Protein AF-A0A931UXB0-F1 (afdb_monomer)

Mean predicted aligned error: 5.61 Å

Foldseek 3Di:
DVLVVQCVQWDDDPLAIFGFPDDPPDDDQDDPQQPGQDPRGGPNSLLQSLQVCQAVVVVSSNRRSVVVCCVQQVWDDDPNDIHRPPPPPNVRVSNVCSNPRYNVPDD

pLDDT: mean 85.5, std 11.47, range [45.44, 97.12]

Structure (mmCIF, N/CA/C/O backbone):
data_AF-A0A931UXB0-F1
#
_entry.id   AF-A0A931UXB0-F1
#
loop_
_atom_site.group_PDB
_atom_site.id
_atom_site.type_symbol
_atom_site.label_atom_id
_atom_site.label_alt_id
_atom_site.label_comp_id
_atom_site.label_asym_id
_atom_site.label_entity_id
_atom_site.label_seq_id
_atom_site.pdbx_PDB_ins_code
_atom_site.Cartn_x
_atom_site.Cartn_y
_atom_site.Cartn_z
_atom_site.occupancy
_atom_site.B_iso_or_equiv
_atom_site.auth_seq_id
_atom_site.auth_comp_id
_atom_site.auth_asym_id
_atom_site.auth_atom_id
_atom_site.pdbx_PDB_model_num
ATOM 1 N N . MET A 1 1 ? 12.113 15.486 -4.735 1.00 69.88 1 MET A N 1
ATOM 2 C CA . MET A 1 1 ? 12.149 15.024 -3.323 1.00 69.88 1 MET A CA 1
ATOM 3 C C . MET A 1 1 ? 12.317 13.503 -3.288 1.00 69.88 1 MET A C 1
ATOM 5 O O . MET A 1 1 ? 12.132 12.874 -4.321 1.00 69.88 1 MET A O 1
ATOM 9 N N . LEU A 1 2 ? 12.665 12.893 -2.143 1.00 78.50 2 LEU A N 1
ATOM 10 C CA . LEU A 1 2 ? 12.770 11.421 -2.010 1.00 78.50 2 LEU A CA 1
ATOM 11 C C . LEU A 1 2 ? 11.480 10.693 -2.436 1.00 78.50 2 LEU A C 1
ATOM 13 O O . LEU A 1 2 ? 11.533 9.633 -3.053 1.00 78.50 2 LEU A O 1
ATOM 17 N N . SER A 1 3 ? 10.326 11.305 -2.170 1.00 81.06 3 SER A N 1
ATOM 18 C CA . SER A 1 3 ? 9.002 10.835 -2.587 1.00 81.06 3 SER A CA 1
ATOM 19 C C . SER A 1 3 ? 8.846 10.713 -4.106 1.00 81.06 3 SER A C 1
ATOM 21 O O . SER A 1 3 ? 8.231 9.758 -4.571 1.00 81.06 3 SER A O 1
ATOM 23 N N . ASP A 1 4 ? 9.446 11.609 -4.892 1.00 85.00 4 ASP A N 1
ATOM 24 C CA . ASP A 1 4 ? 9.403 11.524 -6.358 1.00 85.00 4 ASP A CA 1
ATOM 25 C C . ASP A 1 4 ? 10.227 10.343 -6.878 1.00 85.00 4 ASP A C 1
ATOM 27 O O . ASP A 1 4 ? 9.795 9.648 -7.793 1.00 85.00 4 ASP A O 1
ATOM 31 N N . GLY A 1 5 ? 11.383 10.077 -6.259 1.00 84.88 5 GLY A N 1
ATOM 32 C CA . GLY A 1 5 ? 12.217 8.921 -6.596 1.00 84.88 5 GLY A CA 1
ATOM 33 C C . GLY A 1 5 ? 11.515 7.593 -6.306 1.00 84.88 5 GLY A C 1
ATOM 34 O O . GLY A 1 5 ? 11.547 6.685 -7.134 1.00 84.88 5 GLY A O 1
ATOM 35 N N . LEU A 1 6 ? 10.815 7.501 -5.170 1.00 86.06 6 LEU A N 1
ATOM 36 C CA . LEU A 1 6 ? 10.002 6.333 -4.824 1.00 86.06 6 LEU A CA 1
ATOM 37 C C . LEU A 1 6 ? 8.855 6.129 -5.826 1.00 86.06 6 LEU A C 1
ATOM 39 O O . LEU A 1 6 ? 8.676 5.034 -6.353 1.00 86.06 6 LEU A O 1
ATOM 43 N N . LEU A 1 7 ? 8.101 7.189 -6.130 1.00 88.31 7 LEU A N 1
ATOM 44 C CA . LEU A 1 7 ? 6.948 7.114 -7.033 1.00 88.31 7 LEU A CA 1
ATOM 45 C C . LEU A 1 7 ? 7.345 6.906 -8.503 1.00 88.31 7 LEU A C 1
ATOM 47 O O . LEU A 1 7 ? 6.560 6.351 -9.264 1.00 88.31 7 LEU A O 1
ATOM 51 N N . ALA A 1 8 ? 8.571 7.246 -8.907 1.00 88.81 8 ALA A N 1
ATOM 52 C CA . ALA A 1 8 ? 9.097 6.879 -10.225 1.00 88.81 8 ALA A CA 1
ATOM 53 C C . ALA A 1 8 ? 9.187 5.350 -10.433 1.00 88.81 8 ALA A C 1
ATOM 55 O O . ALA A 1 8 ? 9.195 4.869 -11.568 1.00 88.81 8 ALA A O 1
ATOM 56 N N . HIS A 1 9 ? 9.218 4.577 -9.343 1.00 89.69 9 HIS A N 1
ATOM 57 C CA . HIS A 1 9 ? 9.219 3.113 -9.367 1.00 89.69 9 HIS A CA 1
ATOM 58 C C . HIS A 1 9 ? 7.809 2.510 -9.280 1.00 89.69 9 HIS A C 1
ATOM 60 O O . HIS A 1 9 ? 7.665 1.289 -9.172 1.00 89.69 9 HIS A O 1
ATOM 66 N N . GLU A 1 10 ? 6.761 3.334 -9.360 1.00 92.25 10 GLU A N 1
ATOM 67 C CA . GLU A 1 10 ? 5.384 2.860 -9.429 1.00 92.25 10 GLU A CA 1
ATOM 68 C C . GLU A 1 10 ? 5.163 2.021 -10.700 1.00 92.25 10 GLU A C 1
ATOM 70 O O . GLU A 1 10 ? 5.566 2.374 -11.812 1.00 92.25 10 GLU A O 1
ATOM 75 N N . SER A 1 11 ? 4.517 0.872 -10.528 1.00 91.56 11 SER A N 1
ATOM 76 C CA . SER A 1 11 ? 3.973 0.044 -11.599 1.00 91.56 11 SER A CA 1
ATOM 77 C C . SER A 1 11 ? 2.456 0.049 -11.483 1.00 91.56 11 SER A C 1
ATOM 79 O O . SER A 1 11 ? 1.928 -0.198 -10.398 1.00 91.56 11 SER A O 1
ATOM 81 N N . THR A 1 12 ? 1.749 0.341 -12.575 1.00 91.94 12 THR A N 1
ATOM 82 C CA . THR A 1 12 ? 0.284 0.475 -12.572 1.00 91.94 12 THR A CA 1
ATOM 83 C C . THR A 1 12 ? -0.377 -0.605 -13.424 1.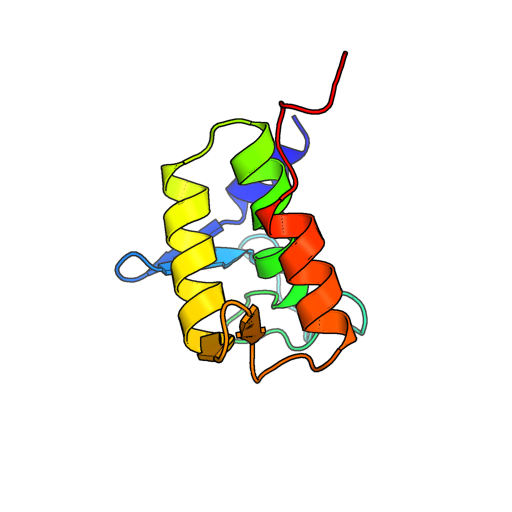00 91.94 12 THR A C 1
ATOM 85 O O . THR A 1 12 ? 0.131 -0.976 -14.480 1.00 91.94 12 THR A O 1
ATOM 88 N N . PHE A 1 13 ? -1.524 -1.111 -12.972 1.00 91.25 13 PHE A N 1
ATOM 89 C CA . PHE A 1 13 ? -2.324 -2.092 -13.704 1.00 91.25 13 PHE A CA 1
ATOM 90 C C . PHE A 1 13 ? -3.800 -1.990 -13.304 1.00 91.25 13 PHE A C 1
ATOM 92 O O . PHE A 1 13 ? -4.132 -2.145 -12.135 1.00 91.25 13 PHE A O 1
ATOM 99 N N . LEU A 1 14 ? -4.696 -1.716 -14.261 1.00 90.44 14 LEU A N 1
ATOM 100 C CA . LEU A 1 14 ? -6.158 -1.654 -14.052 1.00 90.44 14 LEU A CA 1
ATOM 101 C C . LEU A 1 14 ? -6.607 -0.815 -12.832 1.00 90.44 14 LEU A C 1
ATOM 103 O O . LEU A 1 14 ? -7.522 -1.184 -12.101 1.00 90.44 14 LEU A O 1
ATOM 107 N N . GLY A 1 15 ? -5.951 0.323 -12.591 1.00 90.69 15 GLY A N 1
ATOM 108 C CA . GLY A 1 15 ? -6.249 1.198 -11.450 1.00 90.69 15 GLY A CA 1
ATOM 109 C C . GLY A 1 15 ? -5.601 0.771 -10.127 1.00 90.69 15 GLY A C 1
ATOM 110 O O . GLY A 1 15 ? -5.711 1.496 -9.142 1.00 90.69 15 GLY A O 1
ATOM 111 N N . PHE A 1 16 ? -4.881 -0.340 -10.088 1.00 93.50 16 PHE A N 1
ATOM 112 C CA . PHE A 1 16 ? -4.013 -0.731 -8.982 1.00 93.50 16 PHE A CA 1
ATOM 113 C C . PHE A 1 16 ? -2.592 -0.245 -9.240 1.00 93.50 16 PHE A C 1
ATOM 115 O O . PHE A 1 16 ? -2.200 -0.029 -10.392 1.00 93.50 16 PHE A O 1
ATOM 122 N N . SER A 1 17 ? -1.813 -0.077 -8.177 1.00 94.31 17 SER A N 1
ATOM 123 C CA . SER A 1 17 ? -0.373 0.102 -8.317 1.00 94.31 17 SER A CA 1
ATOM 124 C C . SER A 1 17 ? 0.426 -0.467 -7.159 1.00 94.31 17 SER A C 1
ATOM 126 O O . SER A 1 17 ? -0.089 -0.685 -6.062 1.00 94.31 17 SER A O 1
ATOM 128 N N . ALA A 1 18 ? 1.689 -0.751 -7.437 1.00 92.31 18 ALA A N 1
ATOM 129 C CA . ALA A 1 18 ? 2.654 -1.242 -6.472 1.00 92.31 18 ALA A CA 1
ATOM 130 C C . ALA A 1 18 ? 4.042 -0.690 -6.809 1.00 92.31 18 ALA A C 1
ATOM 132 O O . ALA A 1 18 ? 4.299 -0.278 -7.943 1.00 92.31 18 ALA A O 1
ATOM 133 N N . ILE A 1 19 ? 4.929 -0.660 -5.821 1.00 92.44 19 ILE A N 1
ATOM 134 C CA . ILE A 1 19 ? 6.286 -0.135 -5.981 1.00 92.44 19 ILE A CA 1
ATOM 135 C C . ILE A 1 19 ? 7.222 -1.279 -6.35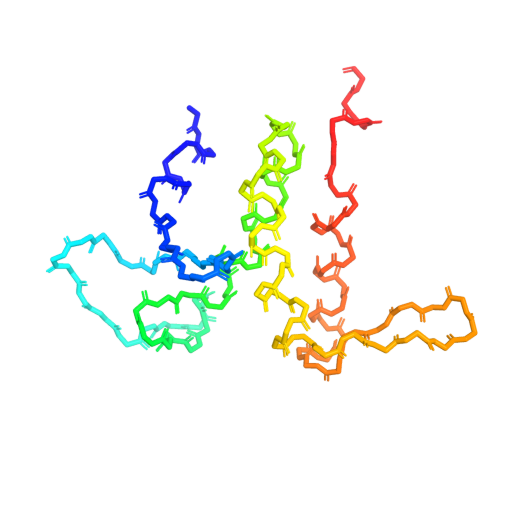6 1.00 92.44 19 ILE A C 1
ATOM 137 O O . ILE A 1 19 ? 7.247 -2.312 -5.681 1.00 92.44 19 ILE A O 1
ATOM 141 N N . ARG A 1 20 ? 7.980 -1.109 -7.444 1.00 87.81 20 ARG A N 1
ATOM 142 C CA . ARG A 1 20 ? 9.025 -2.064 -7.828 1.00 87.81 20 ARG A CA 1
ATOM 143 C C . ARG A 1 20 ? 10.139 -2.072 -6.786 1.00 87.81 20 ARG A C 1
ATOM 145 O O . ARG A 1 20 ? 10.558 -1.010 -6.341 1.00 87.81 20 ARG A O 1
ATOM 152 N N . GLU A 1 21 ? 10.631 -3.262 -6.447 1.00 82.44 21 GLU A N 1
ATOM 153 C CA . GLU A 1 21 ? 11.805 -3.397 -5.569 1.00 82.44 21 GLU A CA 1
ATOM 154 C C . GLU A 1 21 ? 13.072 -2.893 -6.271 1.00 82.44 21 GLU A C 1
ATOM 156 O O . GLU A 1 21 ? 13.886 -2.180 -5.696 1.00 82.44 21 GLU A O 1
ATOM 161 N N . TYR A 1 22 ? 13.205 -3.223 -7.557 1.00 81.50 22 TYR A N 1
ATOM 162 C CA . TYR A 1 22 ? 14.355 -2.852 -8.369 1.00 81.50 22 TYR A CA 1
ATOM 163 C C . TYR A 1 22 ? 13.941 -1.963 -9.540 1.00 81.50 22 TYR A C 1
ATOM 165 O O . TYR A 1 22 ? 12.827 -2.056 -10.071 1.00 81.50 22 TYR A O 1
ATOM 173 N N . ALA A 1 23 ? 14.869 -1.108 -9.967 1.00 79.19 23 ALA A N 1
ATOM 174 C CA . ALA A 1 23 ? 14.718 -0.324 -11.182 1.00 79.19 23 ALA A CA 1
ATOM 175 C C . ALA A 1 23 ? 14.497 -1.227 -12.407 1.00 79.19 23 ALA A C 1
ATOM 177 O O . ALA A 1 23 ? 14.842 -2.412 -12.418 1.00 79.19 23 ALA A O 1
ATOM 178 N N . GLU A 1 24 ? 13.934 -0.652 -13.467 1.00 76.12 24 GLU A N 1
ATOM 179 C CA . GLU A 1 24 ? 13.750 -1.378 -14.721 1.00 76.12 24 GLU A CA 1
ATOM 180 C C . GLU A 1 24 ? 15.094 -1.943 -15.224 1.00 76.12 24 GLU A C 1
ATOM 182 O O . GLU A 1 24 ? 16.150 -1.324 -15.080 1.00 76.12 24 GLU A O 1
ATOM 187 N N . GLY A 1 25 ? 15.070 -3.177 -15.732 1.00 78.25 25 GLY A N 1
ATOM 188 C CA . GLY A 1 25 ? 16.275 -3.911 -16.133 1.00 78.25 25 GLY A CA 1
ATOM 189 C C . GLY A 1 25 ? 17.012 -4.646 -15.003 1.00 78.25 25 GLY A C 1
ATOM 190 O O . GLY A 1 25 ? 17.890 -5.450 -15.301 1.00 78.25 25 GLY A O 1
ATOM 191 N N . HIS A 1 26 ? 16.631 -4.455 -13.736 1.00 78.75 26 HIS A N 1
ATOM 192 C CA . HIS A 1 26 ? 17.238 -5.133 -12.586 1.00 78.75 26 HIS A CA 1
ATOM 193 C C . HIS A 1 26 ? 16.261 -6.138 -11.954 1.00 78.75 26 HIS A C 1
ATOM 195 O O . HIS A 1 26 ? 15.046 -5.943 -11.967 1.00 78.75 26 HIS A O 1
ATOM 201 N N . ARG A 1 27 ? 16.781 -7.256 -11.429 1.00 74.81 27 ARG A N 1
ATOM 202 C CA . ARG A 1 27 ? 15.987 -8.326 -10.799 1.00 74.81 27 ARG A CA 1
ATOM 203 C C . ARG A 1 27 ? 16.678 -8.835 -9.535 1.00 74.81 27 ARG A C 1
ATOM 205 O O . ARG A 1 27 ? 17.900 -8.931 -9.506 1.00 74.81 27 ARG A O 1
ATOM 212 N N . GLY A 1 28 ? 15.885 -9.235 -8.547 1.00 74.75 28 GLY A N 1
ATOM 213 C CA . GLY A 1 28 ? 16.334 -9.871 -7.308 1.00 74.75 28 GLY A CA 1
ATOM 214 C C . GLY A 1 28 ? 15.164 -10.559 -6.602 1.00 74.75 28 GLY A C 1
ATOM 215 O O . GLY A 1 28 ? 14.006 -10.329 -6.955 1.00 74.75 28 GLY A O 1
ATOM 216 N N . ALA A 1 29 ? 15.464 -11.445 -5.652 1.00 65.88 29 ALA A N 1
ATOM 217 C CA . ALA A 1 29 ? 14.466 -12.297 -4.995 1.00 65.88 29 ALA A CA 1
ATOM 218 C C . ALA A 1 29 ? 13.702 -11.605 -3.845 1.00 65.88 29 ALA A C 1
ATOM 220 O O . ALA A 1 29 ? 12.748 -12.181 -3.320 1.00 65.88 29 ALA A O 1
ATOM 221 N N . GLY A 1 30 ? 14.087 -10.376 -3.488 1.00 66.00 30 GLY A N 1
ATOM 222 C CA . GLY A 1 30 ? 13.691 -9.737 -2.237 1.00 66.00 30 GLY A CA 1
ATOM 223 C C . GLY A 1 30 ? 14.522 -10.228 -1.054 1.00 66.00 30 GLY A C 1
ATOM 224 O O . GLY A 1 30 ? 15.121 -11.305 -1.100 1.00 66.00 30 GLY A O 1
ATOM 225 N N . ASP A 1 31 ? 14.556 -9.433 0.003 1.00 75.06 31 ASP A N 1
ATOM 226 C CA . ASP A 1 31 ? 15.152 -9.764 1.291 1.00 75.06 31 ASP A CA 1
ATOM 227 C C . ASP A 1 31 ? 14.138 -9.541 2.431 1.00 75.06 31 ASP A C 1
ATOM 229 O O . ASP A 1 31 ? 12.926 -9.433 2.212 1.00 75.06 31 ASP A O 1
ATOM 233 N N . VAL A 1 32 ? 14.617 -9.561 3.677 1.00 66.56 32 VAL A N 1
ATOM 234 C CA . VAL A 1 32 ? 13.770 -9.395 4.869 1.00 66.56 32 VAL A CA 1
ATOM 235 C C . VAL A 1 32 ? 13.044 -8.046 4.865 1.00 66.56 32 VAL A C 1
ATOM 237 O O . VAL A 1 32 ? 11.915 -7.976 5.354 1.00 66.56 32 VAL A O 1
ATOM 240 N N . ASP A 1 33 ? 13.647 -7.012 4.279 1.00 66.25 33 ASP A N 1
ATOM 241 C CA . ASP A 1 33 ? 13.148 -5.641 4.334 1.00 66.25 33 ASP A CA 1
ATOM 242 C C . ASP A 1 33 ? 12.120 -5.375 3.229 1.00 66.25 33 ASP A C 1
ATOM 244 O O . ASP A 1 33 ? 11.115 -4.699 3.466 1.00 66.25 33 ASP A O 1
ATOM 248 N N . SER A 1 34 ? 12.297 -5.970 2.044 1.00 63.88 34 SER A N 1
ATOM 249 C CA . SER A 1 34 ? 11.302 -5.901 0.963 1.00 63.88 34 SER A CA 1
ATOM 250 C C . SER A 1 34 ? 10.056 -6.753 1.240 1.00 63.88 34 SER A C 1
ATOM 252 O O . SER A 1 34 ? 8.960 -6.500 0.715 1.00 63.88 34 SER A O 1
ATOM 254 N N . GLY A 1 35 ? 10.226 -7.808 2.043 1.00 66.88 35 GLY A N 1
ATOM 255 C CA . GLY A 1 35 ? 9.303 -8.934 2.066 1.00 66.88 35 GLY A CA 1
ATOM 256 C C . GLY A 1 35 ? 9.310 -9.681 0.722 1.00 66.88 35 GLY A C 1
ATOM 257 O O . GLY A 1 35 ? 10.204 -9.476 -0.105 1.00 66.88 35 GLY A O 1
ATOM 258 N N . PRO A 1 36 ? 8.328 -10.561 0.466 1.00 67.56 36 PRO A N 1
ATOM 259 C CA . PRO A 1 36 ? 8.280 -11.312 -0.782 1.00 67.56 36 PRO A CA 1
ATOM 260 C C . PRO A 1 36 ? 8.135 -10.369 -1.983 1.00 67.56 36 PRO A C 1
ATOM 262 O O . PRO A 1 36 ? 7.173 -9.603 -2.066 1.00 67.56 36 PRO A O 1
ATOM 265 N N . VAL A 1 37 ? 9.062 -10.464 -2.939 1.00 72.69 37 VAL A N 1
ATOM 266 C CA . VAL A 1 37 ? 8.951 -9.773 -4.228 1.00 72.69 37 VAL A CA 1
ATOM 267 C C . VAL A 1 37 ? 8.040 -10.589 -5.138 1.00 72.69 37 VAL A C 1
ATOM 269 O O . VAL A 1 37 ? 8.403 -11.659 -5.626 1.00 72.69 37 VAL A O 1
ATOM 272 N N . VAL A 1 38 ? 6.833 -10.084 -5.375 1.00 69.50 38 VAL A N 1
ATOM 273 C CA . VAL A 1 38 ? 5.820 -10.745 -6.208 1.00 69.50 38 VAL A CA 1
ATOM 274 C C . VAL A 1 38 ? 5.688 -9.952 -7.496 1.00 69.50 38 VAL A C 1
ATOM 276 O O . VAL A 1 38 ? 5.422 -8.761 -7.455 1.00 69.50 38 VAL A O 1
ATOM 279 N N . LEU A 1 39 ? 5.904 -10.583 -8.656 1.00 68.25 39 LEU A N 1
ATOM 280 C CA . LEU A 1 39 ? 5.849 -9.907 -9.967 1.00 68.25 39 LEU A CA 1
ATOM 281 C C . LEU A 1 39 ? 6.768 -8.664 -10.070 1.00 68.25 39 LEU A C 1
ATOM 283 O O . LEU A 1 39 ? 6.462 -7.714 -10.786 1.00 68.25 39 LEU A O 1
ATOM 287 N N . GLY A 1 40 ? 7.897 -8.667 -9.351 1.00 69.00 40 GLY A N 1
ATOM 288 C CA . GLY A 1 40 ? 8.867 -7.564 -9.340 1.00 69.00 40 GLY A CA 1
ATOM 289 C C . GLY A 1 40 ? 8.489 -6.381 -8.443 1.00 69.00 40 GLY A C 1
ATOM 290 O O . GLY A 1 40 ? 9.231 -5.399 -8.405 1.00 69.00 40 GLY A O 1
ATOM 291 N N . VAL A 1 41 ? 7.371 -6.464 -7.713 1.00 78.12 41 VAL A N 1
ATOM 292 C CA . VAL A 1 41 ? 6.942 -5.438 -6.758 1.00 78.12 41 VAL A CA 1
ATOM 293 C C . VAL A 1 41 ? 7.154 -5.877 -5.314 1.00 78.12 41 VAL A C 1
ATOM 295 O O . VAL A 1 41 ? 7.017 -7.051 -4.970 1.00 78.12 41 VAL A O 1
ATOM 298 N N . SER A 1 42 ? 7.508 -4.904 -4.484 1.00 83.19 42 SER A N 1
ATOM 299 C CA . SER A 1 42 ? 7.837 -5.058 -3.071 1.00 83.19 42 SER A CA 1
ATOM 300 C C . SER A 1 42 ? 6.608 -4.798 -2.218 1.00 83.19 42 SER A C 1
ATOM 302 O O . SER A 1 42 ? 5.997 -3.727 -2.308 1.00 83.19 42 SER A O 1
ATOM 304 N N . VAL A 1 43 ? 6.221 -5.772 -1.392 1.00 81.50 43 VAL A N 1
ATOM 305 C CA . VAL A 1 43 ? 5.059 -5.631 -0.500 1.00 81.50 43 VAL A CA 1
ATOM 306 C C . VAL A 1 43 ? 5.314 -4.520 0.515 1.00 81.50 43 VAL A C 1
ATOM 308 O O . VAL A 1 43 ? 4.438 -3.677 0.729 1.00 81.50 43 VAL A O 1
ATOM 311 N N . ALA A 1 44 ? 6.520 -4.480 1.088 1.00 84.00 44 ALA A N 1
ATOM 312 C CA . ALA A 1 44 ? 6.908 -3.438 2.025 1.00 84.00 44 ALA A CA 1
ATOM 313 C C . ALA A 1 44 ? 6.927 -2.068 1.337 1.00 84.00 44 ALA A C 1
ATOM 315 O O . ALA A 1 44 ? 6.185 -1.179 1.758 1.00 84.00 44 ALA A O 1
ATOM 316 N N . ALA A 1 45 ? 7.677 -1.901 0.238 1.00 86.94 45 ALA A N 1
ATOM 317 C CA . ALA A 1 45 ? 7.779 -0.598 -0.427 1.00 86.94 45 ALA A CA 1
ATOM 318 C C . ALA A 1 45 ? 6.410 -0.077 -0.897 1.00 86.94 45 ALA A C 1
ATOM 320 O O . ALA A 1 45 ? 6.132 1.118 -0.796 1.00 86.94 45 ALA A O 1
ATOM 321 N N . THR A 1 46 ? 5.522 -0.974 -1.341 1.00 90.00 46 THR A N 1
ATOM 322 C CA . THR A 1 46 ? 4.146 -0.625 -1.718 1.00 90.00 46 THR A CA 1
ATOM 323 C C . THR A 1 46 ? 3.363 -0.048 -0.544 1.00 90.00 46 THR A C 1
ATOM 325 O O . THR A 1 46 ? 2.769 1.018 -0.682 1.00 90.00 46 THR A O 1
ATOM 328 N N . GLY A 1 47 ? 3.386 -0.698 0.623 1.00 91.88 47 GLY A N 1
ATOM 329 C CA . GLY A 1 47 ? 2.725 -0.168 1.817 1.00 91.88 47 GLY A CA 1
ATOM 330 C C . GLY A 1 47 ? 3.341 1.156 2.273 1.00 91.88 47 GLY A C 1
ATOM 331 O O . GLY A 1 47 ? 2.624 2.135 2.482 1.00 91.88 47 GLY A O 1
ATOM 332 N N . PHE A 1 48 ? 4.673 1.219 2.364 1.00 92.94 48 PHE A N 1
ATOM 333 C CA . PHE A 1 48 ? 5.396 2.408 2.821 1.00 92.94 48 PHE A CA 1
ATOM 334 C C . PHE A 1 48 ? 5.194 3.631 1.919 1.00 92.94 48 PHE A C 1
ATOM 336 O O . PHE A 1 48 ? 5.256 4.753 2.417 1.00 92.94 48 PHE A O 1
ATOM 343 N N . ALA A 1 49 ? 4.878 3.449 0.634 1.00 93.75 49 ALA A N 1
ATOM 344 C CA . ALA A 1 49 ? 4.589 4.550 -0.281 1.00 93.75 49 ALA A CA 1
ATOM 345 C C . ALA A 1 49 ? 3.279 5.303 0.022 1.00 93.75 49 ALA A C 1
ATOM 347 O O . ALA A 1 49 ? 3.134 6.450 -0.408 1.00 93.75 49 ALA A O 1
ATOM 348 N N . LEU A 1 50 ? 2.357 4.727 0.808 1.00 94.62 50 LEU A N 1
ATOM 349 C CA . LEU A 1 50 ? 1.121 5.401 1.234 1.00 94.62 50 LEU A CA 1
ATOM 350 C C . LEU A 1 50 ? 1.405 6.705 1.989 1.00 94.62 50 LEU A C 1
ATOM 352 O O . LEU A 1 50 ? 0.760 7.724 1.734 1.00 94.62 50 LEU A O 1
ATOM 356 N N . ALA A 1 51 ? 2.394 6.686 2.882 1.00 93.56 51 ALA A N 1
ATOM 357 C CA . ALA A 1 51 ? 2.713 7.824 3.730 1.00 93.56 51 ALA A CA 1
ATOM 358 C C . ALA A 1 51 ? 3.223 9.056 2.962 1.00 93.56 51 ALA A C 1
ATOM 360 O O . ALA A 1 51 ? 2.599 10.116 3.066 1.00 93.56 51 ALA A O 1
ATOM 361 N N . PRO A 1 52 ? 4.299 8.965 2.155 1.00 91.56 52 PRO A N 1
ATOM 362 C CA . PRO A 1 52 ? 4.759 10.093 1.354 1.00 91.56 52 PRO A CA 1
ATOM 363 C C . PRO A 1 52 ? 3.730 10.503 0.294 1.00 91.56 52 PRO A C 1
ATOM 365 O O . PRO A 1 52 ? 3.595 11.697 0.029 1.00 91.56 52 PRO A O 1
ATOM 368 N N . ALA A 1 53 ? 2.962 9.565 -0.279 1.00 91.88 53 ALA A N 1
ATOM 369 C CA . ALA A 1 53 ? 1.903 9.920 -1.221 1.00 91.88 53 ALA A CA 1
ATOM 370 C C . ALA A 1 53 ? 0.837 10.812 -0.559 1.00 91.88 53 ALA A C 1
ATOM 372 O O . ALA A 1 53 ? 0.454 11.840 -1.121 1.00 91.88 53 ALA A O 1
ATOM 373 N N . ARG A 1 54 ? 0.418 10.484 0.671 1.00 90.94 54 ARG A N 1
ATOM 374 C CA . ARG A 1 54 ? -0.512 11.317 1.446 1.00 90.94 54 ARG A CA 1
ATOM 375 C C . ARG A 1 54 ? 0.120 12.642 1.879 1.00 90.94 54 ARG A C 1
ATOM 377 O O . ARG A 1 54 ? -0.495 13.688 1.688 1.00 90.94 54 ARG A O 1
ATOM 384 N N . ALA A 1 55 ? 1.342 12.613 2.413 1.00 89.94 55 ALA A N 1
ATOM 385 C CA . ALA A 1 55 ? 2.045 13.797 2.914 1.00 89.94 55 ALA A CA 1
ATOM 386 C C . ALA A 1 55 ? 2.289 14.863 1.831 1.00 89.94 55 ALA A C 1
ATOM 388 O O . ALA A 1 55 ? 2.239 16.055 2.121 1.00 89.94 55 ALA A O 1
ATOM 389 N N . HIS A 1 56 ? 2.506 14.446 0.582 1.00 89.69 56 HIS A N 1
ATOM 390 C CA . HIS A 1 56 ? 2.772 15.343 -0.546 1.00 89.69 56 HIS A CA 1
ATOM 391 C C . HIS A 1 56 ? 1.558 15.571 -1.463 1.00 89.69 56 HIS A C 1
ATOM 393 O O . HIS A 1 56 ? 1.721 16.043 -2.587 1.00 89.69 56 HIS A O 1
ATOM 399 N N . GLY A 1 57 ? 0.340 15.224 -1.030 1.00 89.31 57 GLY A N 1
ATOM 400 C CA . GLY A 1 57 ? -0.883 15.485 -1.804 1.00 89.31 57 GLY A CA 1
ATOM 401 C C . GLY A 1 57 ? -1.006 14.683 -3.109 1.00 89.31 57 GLY A C 1
ATOM 402 O O . GLY A 1 57 ? -1.783 15.051 -3.992 1.00 89.31 57 GLY A O 1
ATOM 403 N N . ARG A 1 58 ? -0.274 13.571 -3.244 1.00 92.19 58 ARG A N 1
ATOM 404 C CA . ARG A 1 58 ? -0.256 12.678 -4.418 1.00 92.19 58 ARG A CA 1
ATOM 405 C C . ARG A 1 58 ? -1.455 11.732 -4.392 1.00 92.19 58 ARG A C 1
ATOM 407 O O . ARG A 1 58 ? -1.338 10.527 -4.173 1.00 92.19 58 ARG A O 1
ATOM 414 N N . ARG A 1 59 ? -2.649 12.314 -4.532 1.00 92.69 59 ARG A N 1
ATOM 415 C CA . ARG A 1 59 ? -3.925 11.620 -4.301 1.00 92.69 59 ARG A CA 1
ATOM 416 C C . ARG A 1 59 ? -4.171 10.463 -5.268 1.00 92.69 59 ARG A C 1
ATOM 418 O O . ARG A 1 59 ? -4.627 9.413 -4.832 1.00 92.69 59 ARG A O 1
ATOM 425 N N . ALA A 1 60 ? -3.846 10.624 -6.549 1.00 94.69 60 ALA A N 1
ATOM 426 C CA . ALA A 1 60 ? -4.074 9.575 -7.540 1.00 94.69 60 ALA A CA 1
ATOM 427 C C . ALA A 1 60 ? -3.188 8.343 -7.282 1.00 94.69 60 ALA A C 1
ATOM 429 O O . ALA A 1 60 ? -3.661 7.212 -7.366 1.00 94.69 60 ALA A O 1
ATOM 430 N N . GLU A 1 61 ? -1.919 8.561 -6.942 1.00 94.62 61 GLU A N 1
ATOM 431 C CA . GLU A 1 61 ? -0.963 7.530 -6.538 1.00 94.62 61 GLU A CA 1
ATOM 432 C C . GLU A 1 61 ? -1.430 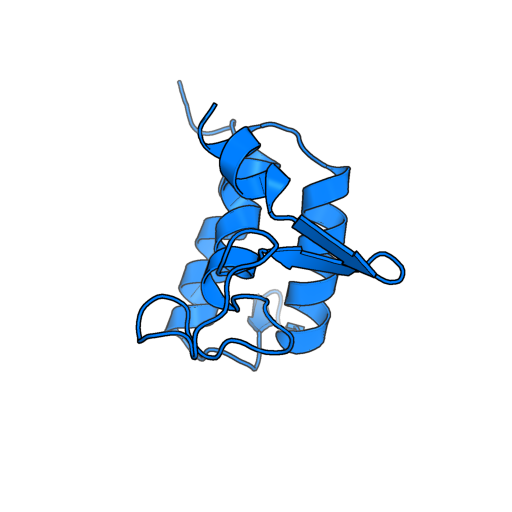6.847 -5.252 1.00 94.62 61 GLU A C 1
ATOM 434 O O . GLU A 1 61 ? -1.531 5.622 -5.205 1.00 94.62 61 GLU A O 1
ATOM 439 N N . PHE A 1 62 ? -1.801 7.635 -4.236 1.00 95.06 62 PHE A N 1
ATOM 440 C CA . PHE A 1 62 ? -2.326 7.116 -2.976 1.00 95.06 62 PHE A CA 1
ATOM 441 C C . PHE A 1 62 ? -3.526 6.192 -3.203 1.00 95.06 62 PHE A C 1
ATOM 443 O O . PHE A 1 62 ? -3.553 5.086 -2.674 1.00 95.06 62 PHE A O 1
ATOM 450 N N . GLU A 1 63 ? -4.501 6.603 -4.017 1.00 96.31 63 GLU A N 1
ATOM 451 C CA . GLU A 1 63 ? -5.685 5.793 -4.315 1.00 96.31 63 GLU A CA 1
ATOM 452 C C . GLU A 1 63 ? -5.326 4.462 -4.991 1.00 96.31 63 GLU A C 1
ATOM 454 O O . GLU A 1 63 ? -5.872 3.420 -4.622 1.00 96.31 63 GLU A O 1
ATOM 459 N N . ARG A 1 64 ? -4.396 4.461 -5.957 1.00 97.12 64 ARG A N 1
ATOM 460 C CA . ARG A 1 64 ? -3.960 3.228 -6.635 1.00 97.12 64 ARG A CA 1
ATOM 461 C C . ARG A 1 64 ? -3.214 2.279 -5.695 1.00 97.12 64 ARG A C 1
ATOM 463 O O . ARG A 1 64 ? -3.535 1.089 -5.668 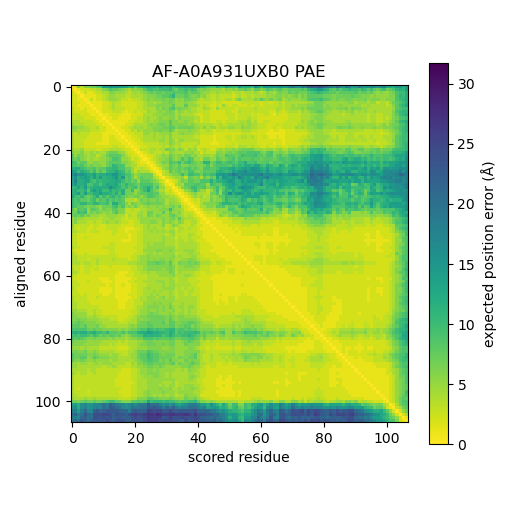1.00 97.12 64 ARG A O 1
ATOM 470 N N . ILE A 1 65 ? -2.289 2.805 -4.894 1.00 95.62 65 ILE A N 1
ATOM 471 C CA . ILE A 1 65 ? -1.518 2.035 -3.907 1.00 95.62 65 ILE A CA 1
ATOM 472 C C . ILE A 1 65 ? -2.454 1.490 -2.822 1.00 95.62 65 ILE A C 1
ATOM 474 O O . ILE A 1 65 ? -2.366 0.323 -2.427 1.00 95.62 65 ILE A O 1
ATOM 478 N N . PHE A 1 66 ? -3.403 2.309 -2.363 1.00 95.88 66 PHE A N 1
ATOM 479 C CA . PHE A 1 66 ? -4.385 1.907 -1.365 1.00 95.88 66 PHE A CA 1
ATOM 480 C C . PHE A 1 66 ? -5.313 0.813 -1.887 1.00 95.88 66 PHE A C 1
ATOM 482 O O . PHE A 1 66 ? -5.596 -0.125 -1.149 1.00 95.88 66 PHE A O 1
ATOM 489 N N . ARG A 1 67 ? -5.747 0.865 -3.154 1.00 96.25 67 ARG A N 1
ATOM 490 C CA . ARG A 1 67 ? -6.531 -0.223 -3.763 1.00 96.25 67 ARG A CA 1
ATOM 491 C C . ARG A 1 67 ? -5.783 -1.554 -3.725 1.00 96.25 67 ARG A C 1
ATOM 493 O O . ARG A 1 67 ? -6.377 -2.560 -3.342 1.00 96.25 67 ARG A O 1
ATOM 500 N N . THR A 1 68 ? -4.490 -1.562 -4.044 1.00 94.50 68 THR A N 1
ATOM 501 C CA . THR A 1 68 ? -3.643 -2.763 -3.934 1.00 94.50 68 THR A CA 1
ATOM 502 C C . THR A 1 68 ? -3.542 -3.228 -2.486 1.00 94.50 68 THR A C 1
ATOM 504 O O . THR A 1 68 ? -3.788 -4.393 -2.181 1.00 94.50 68 THR A O 1
ATOM 507 N N . THR A 1 69 ? -3.259 -2.296 -1.575 1.00 94.25 69 THR A N 1
ATOM 508 C CA . THR A 1 69 ? -3.133 -2.571 -0.139 1.00 94.25 69 THR A CA 1
ATOM 509 C C . THR A 1 69 ? -4.423 -3.147 0.436 1.00 94.2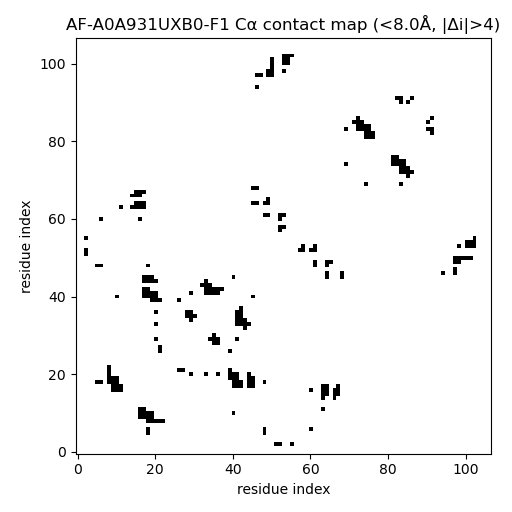5 69 THR A C 1
ATOM 511 O O . THR A 1 69 ? -4.380 -4.102 1.198 1.00 94.25 69 THR A O 1
ATOM 514 N N . ALA A 1 70 ? -5.582 -2.613 0.056 1.00 94.31 70 ALA A N 1
ATOM 515 C CA . ALA A 1 70 ? -6.880 -3.099 0.498 1.00 94.31 70 ALA A CA 1
ATOM 516 C C . ALA A 1 70 ? -7.202 -4.479 -0.091 1.00 94.31 70 ALA A C 1
ATOM 518 O O . ALA A 1 70 ? -7.658 -5.354 0.639 1.00 94.31 70 ALA A O 1
ATOM 519 N N . LEU A 1 71 ? -6.925 -4.703 -1.379 1.00 93.12 71 LEU A N 1
ATOM 520 C CA . LEU A 1 71 ? -7.184 -5.985 -2.035 1.00 93.12 71 LEU A CA 1
ATOM 521 C C . LEU A 1 71 ? -6.442 -7.138 -1.342 1.00 93.12 71 LEU A C 1
ATOM 523 O O . LEU A 1 71 ? -7.057 -8.143 -0.994 1.00 93.12 71 LEU A O 1
ATOM 527 N N . PHE A 1 72 ? -5.141 -6.974 -1.095 1.00 91.50 72 PHE A N 1
ATOM 528 C CA . PHE A 1 72 ? -4.315 -8.003 -0.449 1.00 91.50 72 PHE A CA 1
ATOM 529 C C . PHE A 1 72 ? -4.362 -7.950 1.084 1.00 91.50 72 PHE A C 1
ATOM 531 O O . PHE A 1 72 ? -4.097 -8.941 1.764 1.00 91.50 72 PHE A O 1
ATOM 538 N N . GLY A 1 73 ? -4.710 -6.794 1.643 1.00 90.94 73 GLY A N 1
ATOM 539 C CA . GLY A 1 73 ? -4.879 -6.559 3.072 1.00 90.94 73 GLY A CA 1
ATOM 540 C C . G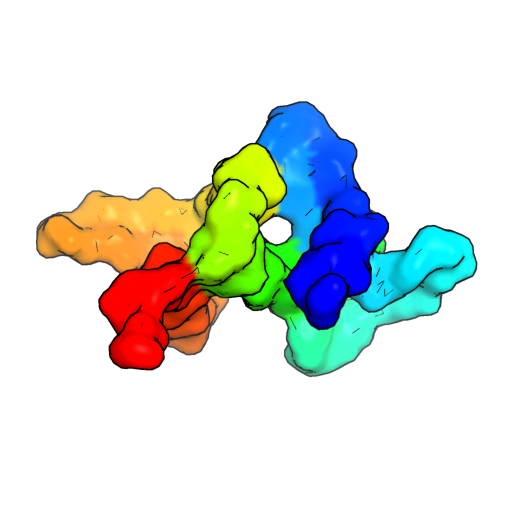LY A 1 73 ? -6.148 -7.185 3.651 1.00 90.94 73 GLY A C 1
ATOM 541 O O . GLY A 1 73 ? -6.195 -7.487 4.843 1.00 90.94 73 GLY A O 1
ATOM 542 N N . VAL A 1 74 ? -7.171 -7.371 2.809 1.00 94.69 74 VAL A N 1
ATOM 543 C CA . VAL A 1 74 ? -8.508 -7.868 3.166 1.00 94.69 74 VAL A CA 1
ATOM 544 C C . VAL A 1 74 ? -9.054 -7.127 4.399 1.00 94.69 74 VAL A C 1
ATOM 546 O O . VAL A 1 74 ? -9.093 -7.688 5.501 1.00 94.69 74 VAL A O 1
ATOM 549 N N . PRO A 1 75 ? -9.409 -5.834 4.264 1.00 94.81 75 PRO A N 1
ATOM 550 C CA . PRO A 1 75 ? -9.920 -5.050 5.374 1.00 94.81 75 PRO A CA 1
ATOM 551 C C . PRO A 1 75 ? -11.267 -5.601 5.841 1.00 94.81 75 PRO A C 1
ATOM 553 O O . PRO A 1 75 ? -12.173 -5.846 5.047 1.00 94.81 75 PRO A O 1
ATOM 556 N N . ILE A 1 76 ? -11.401 -5.747 7.152 1.00 95.62 76 ILE A N 1
ATOM 557 C CA . ILE A 1 76 ? -12.645 -6.070 7.836 1.00 95.62 76 ILE A CA 1
ATOM 558 C C . ILE A 1 76 ? -13.003 -4.942 8.799 1.00 95.62 76 ILE A C 1
ATOM 560 O O . ILE A 1 76 ? -12.163 -4.468 9.567 1.00 95.62 76 ILE A O 1
ATOM 564 N N . ASP A 1 77 ? -14.268 -4.542 8.781 1.00 95.81 77 ASP A N 1
ATOM 565 C CA . ASP A 1 77 ? -14.812 -3.541 9.690 1.00 95.81 77 ASP A CA 1
ATOM 566 C C . ASP A 1 77 ? -15.738 -4.228 10.700 1.00 95.81 77 ASP A C 1
ATOM 568 O O . ASP A 1 77 ? -16.731 -4.860 10.337 1.00 95.81 77 ASP A O 1
ATOM 572 N N . ARG A 1 78 ? -15.404 -4.137 11.992 1.00 93.75 78 ARG A N 1
ATOM 573 C CA . ARG A 1 78 ? -16.239 -4.644 13.094 1.00 93.75 78 ARG A CA 1
ATOM 574 C C . ARG A 1 78 ? -16.170 -3.707 14.293 1.00 93.75 78 ARG A C 1
ATOM 576 O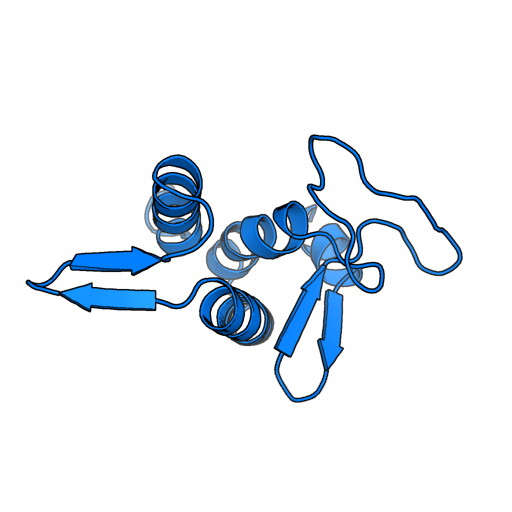 O . ARG A 1 78 ? -15.086 -3.376 14.762 1.00 93.75 78 ARG A O 1
ATOM 583 N N . GLY A 1 79 ? -17.334 -3.310 14.813 1.00 91.75 79 GLY A N 1
ATOM 584 C CA . GLY A 1 79 ? -17.434 -2.504 16.037 1.00 91.75 79 GLY A CA 1
ATOM 585 C C . GLY A 1 79 ? -16.686 -1.168 15.962 1.00 91.75 79 GLY A C 1
ATOM 586 O O . GLY A 1 79 ? -16.009 -0.800 16.915 1.00 91.75 79 GLY A O 1
ATOM 587 N N . GLY A 1 80 ? -16.731 -0.488 14.811 1.00 92.50 80 GLY A N 1
ATOM 588 C CA . GLY A 1 80 ? -16.025 0.783 14.595 1.00 92.50 80 GLY A CA 1
ATOM 589 C C . GLY A 1 80 ? -14.505 0.661 14.439 1.00 92.50 80 GLY A C 1
ATOM 590 O O . GLY A 1 80 ? -13.815 1.673 14.380 1.00 92.50 80 GLY A O 1
ATOM 591 N N . ARG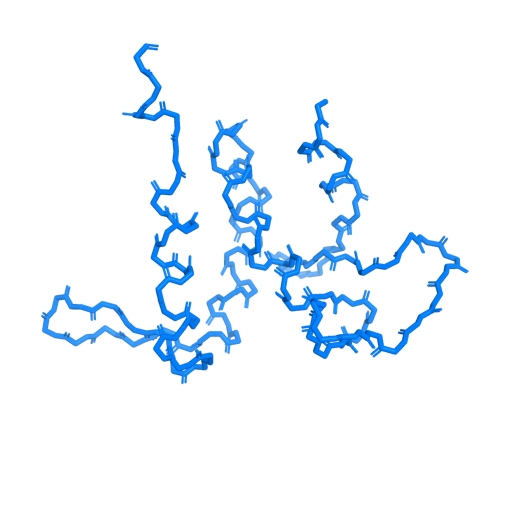 A 1 81 ? -13.963 -0.561 14.367 1.00 90.12 81 ARG A N 1
ATOM 592 C CA . ARG A 1 81 ? -12.535 -0.815 14.156 1.00 90.12 81 ARG A CA 1
ATOM 593 C C . ARG A 1 81 ? -12.328 -1.451 12.790 1.00 90.12 81 ARG A C 1
ATOM 595 O O . ARG A 1 81 ? -13.010 -2.420 12.452 1.00 90.12 81 ARG A O 1
ATOM 602 N N . ARG A 1 82 ? -11.345 -0.937 12.052 1.00 93.69 82 ARG A N 1
ATOM 603 C CA . ARG A 1 82 ? -10.830 -1.556 10.830 1.00 93.69 82 ARG A CA 1
ATOM 604 C C . ARG A 1 82 ? -9.619 -2.418 11.157 1.00 93.69 82 ARG A C 1
ATOM 606 O O . ARG A 1 82 ? -8.729 -1.976 11.881 1.00 93.69 82 ARG A O 1
ATOM 613 N N . ARG A 1 83 ? -9.578 -3.631 10.609 1.00 94.25 83 ARG A N 1
ATOM 614 C CA . ARG A 1 83 ? -8.419 -4.527 10.674 1.00 94.25 83 ARG A CA 1
ATOM 615 C C . ARG A 1 83 ? -8.123 -5.105 9.299 1.00 94.25 83 ARG A C 1
ATOM 617 O O . ARG A 1 83 ? -9.037 -5.521 8.605 1.00 94.25 83 ARG A O 1
ATOM 624 N N . PHE A 1 84 ? -6.852 -5.196 8.945 1.00 93.75 84 PHE A N 1
ATOM 625 C CA . PHE A 1 84 ? -6.376 -5.959 7.795 1.00 93.75 84 PHE A CA 1
ATOM 626 C C . PHE A 1 84 ? -6.050 -7.383 8.252 1.00 93.75 84 PHE A C 1
ATOM 628 O O . PHE A 1 84 ? -5.371 -7.574 9.269 1.00 93.75 84 PHE A O 1
ATOM 635 N N . LEU A 1 85 ? -6.614 -8.388 7.578 1.00 93.81 85 LEU A N 1
ATOM 636 C CA . LEU A 1 85 ? -6.453 -9.791 7.971 1.00 93.81 85 LEU A CA 1
ATOM 637 C C . LEU A 1 85 ? -5.038 -10.309 7.703 1.00 93.81 85 LEU A C 1
ATOM 639 O O . LEU A 1 85 ? -4.571 -11.200 8.414 1.00 93.81 85 LEU A O 1
ATOM 643 N N . THR A 1 86 ? -4.342 -9.729 6.727 1.00 86.88 86 THR A N 1
ATOM 644 C CA . THR A 1 86 ? -2.945 -10.048 6.423 1.00 86.88 86 THR A CA 1
ATOM 645 C C . THR A 1 86 ? -1.985 -9.131 7.199 1.00 86.88 86 THR A C 1
ATOM 647 O O . THR A 1 86 ? -2.354 -8.051 7.659 1.00 86.88 86 THR A O 1
ATOM 650 N N . GLY A 1 87 ? -0.754 -9.593 7.447 1.00 84.19 87 GLY A N 1
ATOM 651 C CA . GLY A 1 87 ? 0.282 -8.821 8.158 1.00 84.19 87 GLY A CA 1
ATOM 652 C C . GLY A 1 87 ? 0.180 -8.787 9.694 1.00 84.19 87 GLY A C 1
ATOM 653 O O . GLY A 1 87 ? 1.078 -8.267 10.357 1.00 84.19 87 GLY A O 1
ATOM 654 N N . GLY A 1 88 ? -0.869 -9.360 10.296 1.00 90.06 88 GLY A N 1
ATOM 655 C CA . GLY A 1 88 ? -0.977 -9.505 11.753 1.00 90.06 88 GLY A CA 1
ATOM 656 C C . GLY A 1 88 ? -1.002 -8.170 12.513 1.00 90.06 88 GLY A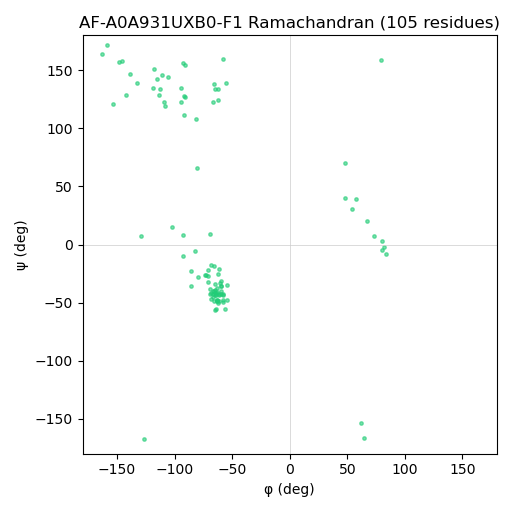 C 1
ATOM 657 O O . GLY A 1 88 ? -1.451 -7.149 11.993 1.00 90.06 88 GLY A O 1
ATOM 658 N N . ALA A 1 89 ? -0.556 -8.172 13.773 1.00 92.88 89 ALA A N 1
ATOM 659 C CA . ALA A 1 89 ? -0.557 -6.966 14.609 1.00 92.88 89 ALA A CA 1
ATOM 660 C C . ALA A 1 89 ? 0.401 -5.884 14.079 1.00 92.88 89 ALA A C 1
ATOM 662 O O . ALA A 1 89 ? 0.039 -4.710 14.057 1.00 92.88 89 ALA A O 1
ATOM 663 N N . ILE A 1 90 ? 1.582 -6.289 13.597 1.00 91.25 90 ILE A N 1
ATOM 664 C CA . ILE A 1 90 ? 2.604 -5.377 13.064 1.00 91.25 90 ILE A CA 1
ATOM 665 C C . ILE A 1 90 ? 2.101 -4.696 11.789 1.00 91.25 90 ILE A C 1
ATOM 667 O O . ILE A 1 90 ? 2.139 -3.474 11.699 1.00 91.25 90 ILE A O 1
ATOM 671 N N . GLY A 1 91 ? 1.547 -5.457 10.840 1.00 90.94 91 GLY A N 1
ATOM 672 C CA . GLY A 1 91 ? 0.981 -4.898 9.611 1.00 90.94 91 GLY A CA 1
ATOM 673 C C . GLY A 1 91 ? -0.160 -3.918 9.885 1.00 90.94 91 GLY A C 1
ATOM 674 O O . GLY A 1 91 ? -0.212 -2.855 9.279 1.00 90.94 91 GLY A O 1
ATOM 675 N N . ASN A 1 92 ? -1.032 -4.211 10.856 1.00 94.06 92 ASN A N 1
ATOM 676 C CA . ASN A 1 92 ? -2.087 -3.276 11.255 1.00 94.06 92 ASN A CA 1
ATOM 677 C C . ASN A 1 92 ? -1.533 -1.999 11.903 1.00 94.06 92 ASN A C 1
ATOM 679 O O . ASN A 1 92 ? -2.047 -0.920 11.624 1.00 94.06 92 ASN A O 1
ATOM 683 N N . ALA A 1 93 ? -0.496 -2.102 12.738 1.00 94.44 93 ALA A N 1
ATOM 684 C CA . ALA A 1 93 ? 0.152 -0.935 13.337 1.00 94.44 93 ALA A CA 1
ATOM 685 C C . ALA A 1 93 ? 0.841 -0.058 12.278 1.00 94.44 93 ALA A C 1
ATOM 687 O O . ALA A 1 93 ? 0.678 1.161 12.292 1.00 94.44 93 ALA A O 1
ATOM 688 N N . LEU A 1 94 ? 1.546 -0.676 11.324 1.00 93.44 94 LEU A N 1
ATOM 689 C CA . LEU A 1 94 ? 2.160 0.021 10.194 1.00 93.44 94 LEU A CA 1
ATOM 690 C C . LEU A 1 94 ? 1.103 0.696 9.320 1.00 93.44 94 LEU A C 1
ATOM 692 O O . LEU A 1 94 ? 1.202 1.889 9.060 1.00 93.44 94 LEU A O 1
ATOM 696 N N . LEU A 1 95 ? 0.060 -0.027 8.907 1.00 94.12 95 LEU A N 1
ATOM 697 C CA . LEU A 1 95 ? -1.004 0.543 8.081 1.00 94.12 95 LEU A CA 1
ATOM 698 C C . LEU A 1 95 ? -1.756 1.659 8.799 1.00 94.12 95 LEU A C 1
ATOM 700 O O . LEU A 1 95 ? -2.086 2.652 8.161 1.00 94.12 95 LEU A O 1
ATOM 704 N N . LEU A 1 96 ? -1.984 1.547 10.110 1.00 94.12 96 LEU A N 1
ATOM 705 C CA . LEU A 1 96 ? -2.527 2.654 10.892 1.00 94.12 96 LEU A CA 1
ATOM 706 C C . LEU A 1 96 ? -1.635 3.890 10.738 1.00 94.12 96 LEU A C 1
ATOM 708 O O . LEU A 1 96 ? -2.119 4.915 10.270 1.00 94.12 96 LEU A O 1
ATOM 712 N N . ALA A 1 97 ? -0.340 3.766 11.042 1.00 93.44 97 ALA A N 1
ATOM 713 C CA . ALA A 1 97 ? 0.606 4.875 10.959 1.00 93.44 97 ALA A CA 1
ATOM 714 C C . ALA A 1 97 ? 0.673 5.491 9.549 1.00 93.44 97 ALA A C 1
ATOM 716 O O . ALA A 1 97 ? 0.561 6.708 9.406 1.00 93.44 97 ALA A O 1
ATOM 717 N N . LEU A 1 98 ? 0.795 4.658 8.511 1.00 93.62 98 LEU A N 1
ATOM 718 C CA . LEU A 1 98 ? 0.953 5.076 7.114 1.00 93.62 98 LEU A CA 1
ATOM 719 C C . LEU A 1 98 ? -0.324 5.693 6.519 1.00 93.62 98 LEU A C 1
ATOM 721 O O . LEU A 1 98 ? -0.250 6.580 5.674 1.00 93.62 98 LEU A O 1
ATOM 725 N N . LEU A 1 99 ? -1.510 5.249 6.946 1.00 92.88 99 LEU A N 1
ATOM 726 C CA . LEU A 1 99 ? -2.780 5.828 6.490 1.00 92.88 99 LEU A CA 1
ATOM 727 C C . LEU A 1 99 ? -3.104 7.137 7.215 1.00 92.88 99 LEU A C 1
ATOM 729 O O . LEU A 1 99 ? -3.774 8.003 6.649 1.00 92.88 99 LEU A O 1
ATOM 733 N N . THR A 1 100 ? -2.619 7.302 8.447 1.00 90.31 100 THR A N 1
ATOM 734 C CA . THR A 1 100 ? -2.809 8.531 9.229 1.00 90.31 100 THR A CA 1
ATOM 735 C C . THR A 1 100 ? -1.679 9.541 9.068 1.00 90.31 100 THR A C 1
ATOM 737 O O . THR A 1 100 ? -1.841 10.688 9.477 1.00 90.31 100 THR A O 1
ATOM 740 N N . SER A 1 101 ? -0.561 9.177 8.435 1.00 83.69 101 SER A N 1
ATOM 741 C CA . SER A 1 101 ? 0.533 10.115 8.168 1.00 83.69 101 SER A CA 1
ATOM 742 C C . SER A 1 101 ? 0.078 11.174 7.171 1.00 83.69 101 SER A C 1
ATOM 744 O O . SER A 1 101 ? -0.405 10.841 6.088 1.00 83.69 101 SER A O 1
ATOM 746 N N . GLY A 1 102 ? 0.158 12.446 7.536 1.00 71.19 102 GLY A N 1
ATOM 747 C CA . GLY A 1 102 ? -0.308 13.550 6.704 1.00 71.19 102 GLY A CA 1
ATOM 748 C C . GLY A 1 102 ? 0.358 14.861 7.100 1.00 71.19 102 GLY A C 1
ATOM 749 O O . GLY A 1 102 ? 1.045 14.906 8.119 1.00 71.19 102 GLY A O 1
ATOM 750 N N . PRO A 1 103 ? 0.149 15.921 6.304 1.00 62.25 103 PRO A N 1
ATOM 751 C CA . PRO A 1 103 ? 0.755 17.228 6.557 1.00 62.25 103 PRO A CA 1
ATOM 752 C C . PRO A 1 103 ? 0.243 17.886 7.852 1.00 62.25 103 PRO A C 1
ATOM 754 O O . PRO A 1 103 ? 0.909 18.756 8.395 1.00 62.25 103 PRO A O 1
ATOM 757 N N . GLU A 1 104 ? -0.906 17.443 8.374 1.00 59.41 104 GLU A N 1
ATOM 758 C CA . GLU A 1 104 ? -1.659 18.047 9.488 1.00 59.41 104 GLU A CA 1
ATOM 759 C C . GLU A 1 104 ? -0.988 17.951 10.877 1.00 59.41 104 GLU A C 1
ATOM 761 O O . GLU A 1 104 ? -1.611 18.284 11.880 1.00 59.41 104 GLU A O 1
ATOM 766 N N . LEU A 1 105 ? 0.273 17.517 10.963 1.00 53.03 105 LEU A N 1
ATOM 767 C CA . LEU A 1 105 ? 1.029 17.442 12.223 1.00 53.03 105 LEU A CA 1
ATOM 768 C C . LEU A 1 105 ? 2.410 18.116 12.170 1.00 53.03 105 LEU A C 1
ATOM 770 O O . LEU A 1 105 ? 3.168 17.995 13.131 1.00 53.03 105 LEU A O 1
ATOM 774 N N . ALA A 1 106 ? 2.749 18.828 11.092 1.00 45.94 106 ALA A N 1
ATOM 775 C CA . ALA A 1 106 ? 3.907 19.719 11.098 1.00 45.94 106 ALA A CA 1
ATOM 776 C C . ALA A 1 106 ? 3.443 21.132 11.515 1.00 45.94 106 ALA A C 1
ATOM 778 O O . ALA A 1 106 ? 2.675 21.729 10.757 1.00 45.94 106 ALA A O 1
ATOM 779 N N . PRO A 1 107 ? 3.822 21.640 12.706 1.00 45.44 107 PRO A N 1
ATOM 780 C CA . PRO A 1 107 ? 3.629 23.049 13.050 1.00 45.44 107 PRO A CA 1
ATOM 781 C C . PRO A 1 107 ? 4.426 23.985 12.132 1.00 45.44 107 PRO A C 1
ATOM 783 O O . PRO A 1 107 ? 5.468 23.548 11.587 1.00 45.44 107 PRO A O 1
#

Radius of gyration: 13.91 Å; Cα contacts (8 Å, |Δi|>4): 145; chains: 1; bounding box: 35×35×32 Å

Solvent-accessible surface area (backbone atoms only — not comparable to full-atom values): 6001 Å² total; per-residue (Å²): 108,73,58,54,62,54,57,71,36,55,44,76,56,98,72,30,28,40,20,38,71,51,60,90,98,54,87,78,76,55,52,88,79,33,36,69,44,56,97,60,22,12,56,40,52,27,56,60,46,36,22,53,21,47,46,69,68,36,56,72,60,28,52,16,30,45,50,38,48,42,66,71,23,47,68,44,79,56,96,95,40,79,43,38,71,43,64,50,74,63,39,41,52,49,48,51,52,30,73,66,36,47,61,93,76,66,130

Secondary structure (DSSP, 8-state):
-HHHHHHTTEEEETTEEEEBSS-TT------TTT--EETTEEHHHHHHTHHHHHHTT-HHHHHHHHHHHHHHH-EEEETTEEEESSSHHHHHHHHHHHHH--GGG--

Nearest PDB structures (foldseek):
  5g1w-assembly1_C  TM=7.212E-01  e=6.546E-02  Castellaniella defragrans 65Phen
  6thm-assembly1_B  TM=6.528E-01  e=3.893E-02  Castellaniella defragrans 65Phen
  6t9h-assembly1_B  TM=6.301E-01  e=6.135E-02  Castellaniella defragrans 65Phen
  6tfr-assembly1_A  TM=6.258E-01  e=6.135E-02  Castellaniella defragrans 65Phen
  6tft-assembly1_B  TM=6.247E-01  e=6.135E-02  Castellaniella defragrans 65Phen

Sequence (107 aa):
MLSDGLLAHESTFLGFSAIREYAEGHRGAGDVDSGPVVLGVSVAATGFALAPARAHGRRAEFERIFRTTALFGVPIDRGGRRRFLTGGAIGNALLLALLTSGPELAP